Protein AF-A0A977KWU6-F1 (afdb_monomer_lite)

InterPro domains:
  IPR002035 von Willebrand factor, type A [PF00092] (4-70)
  IPR036465 von Willebrand factor A-like domain superfamily [G3DSA:3.40.50.410] (1-84)
  IPR036465 von Willebrand factor A-like domain superfamily [SSF53300] (3-72)

pLDDT: mean 80.46, std 16.26, range [37.72, 97.62]

Secondary structure (DSSP, 8-state):
--S----HHHHHHHHHHHHHHHHHH--S---EEEEEEE-S--SSS--HHHHHHHHHTTEEEEEEE--SS--S-TTEE-SS--TT--HHHHHHHHHSPBPPTTSHHHHHHHHTT-EE-TT-BSEEE--SHHHHHHHHHHHHHHHHTTTTT-S------

Foldseek 3Di:
DVDPFDQVQVVLVVVLVVLVVVVVVDVDDDAAEDEAEELQDHPNDQNLVSLVSCVVSNYFYAAEHEDQDDDPDQQEFDQDDDPPDDPSLVSSQSSGAFDDCPDLLNVLSVVVVHHYDDRGTNYTYPNDPVSVVSVVCSVCVVVCVVVVVPDPDDDDD

Organism: NCBI:txid2824559

Sequence (157 aa):
MIYGGTPMCQALKVVKERFRKELLGHKDKRDLVLFLLSDGEPTDGNPLLIAREIKAMGVSIICCLIDNKDIIDPQILFNQPNPSWNNNACLMFEMASEIEEKSHFSRFLLKKGWVINSQAKMFVQLNHSRVLEEFIQIILSPLNQDQEILEPTPRGQ

Structure (mmCIF, N/CA/C/O backbone):
data_AF-A0A977KWU6-F1
#
_entry.id   AF-A0A977KWU6-F1
#
loop_
_atom_site.group_PDB
_atom_site.id
_atom_site.type_symbol
_atom_site.label_atom_id
_atom_site.label_alt_id
_atom_site.label_comp_id
_atom_site.label_asym_id
_atom_site.label_entity_id
_atom_site.label_seq_id
_atom_site.pdbx_PDB_ins_code
_atom_site.Cartn_x
_atom_site.Cartn_y
_atom_site.Cartn_z
_atom_site.occupancy
_atom_site.B_iso_or_equiv
_atom_site.auth_seq_id
_atom_site.auth_comp_id
_atom_site.auth_asym_id
_atom_site.auth_atom_id
_atom_site.pdbx_PDB_model_num
ATOM 1 N N . MET A 1 1 ? 8.666 16.399 -17.099 1.00 39.56 1 MET A N 1
ATOM 2 C CA . MET A 1 1 ? 7.895 16.161 -15.859 1.00 39.56 1 MET A CA 1
ATOM 3 C C . MET A 1 1 ? 7.486 17.517 -15.306 1.00 39.56 1 MET A C 1
ATOM 5 O O . MET A 1 1 ? 8.363 18.354 -15.152 1.00 39.56 1 MET A O 1
ATOM 9 N N . ILE A 1 2 ? 6.187 17.776 -15.122 1.00 48.00 2 ILE A N 1
ATOM 10 C CA . ILE A 1 2 ? 5.663 19.104 -14.721 1.00 48.00 2 ILE A CA 1
ATOM 11 C C . ILE A 1 2 ? 5.675 19.297 -13.193 1.00 48.00 2 ILE A C 1
ATOM 13 O O . ILE A 1 2 ? 5.656 20.423 -12.711 1.00 48.00 2 ILE A O 1
ATOM 17 N N . TYR A 1 3 ? 5.835 18.219 -12.430 1.00 51.50 3 TYR A N 1
ATOM 18 C CA . TYR A 1 3 ? 6.106 18.265 -10.999 1.00 51.50 3 TYR A CA 1
ATOM 19 C C . TYR A 1 3 ? 7.344 17.405 -10.741 1.00 51.50 3 TYR A C 1
ATOM 21 O O . TYR A 1 3 ? 7.459 16.314 -11.300 1.00 51.50 3 TYR A O 1
ATOM 29 N N . GLY A 1 4 ? 8.315 17.941 -9.997 1.00 51.25 4 GLY A N 1
ATOM 30 C CA . GLY A 1 4 ? 9.491 17.191 -9.553 1.00 51.25 4 GLY A CA 1
ATOM 31 C C . GLY A 1 4 ? 9.091 15.936 -8.770 1.00 51.25 4 GLY A C 1
ATOM 32 O O . GLY A 1 4 ? 7.937 15.807 -8.371 1.00 51.25 4 GLY A O 1
ATOM 33 N N . GLY A 1 5 ? 10.043 15.015 -8.594 1.00 61.78 5 GLY A N 1
ATOM 34 C CA . GLY A 1 5 ? 9.826 13.692 -7.999 1.00 61.78 5 GLY A CA 1
ATOM 35 C C . GLY A 1 5 ? 8.921 13.686 -6.762 1.00 61.78 5 GLY A C 1
ATOM 36 O O . GLY A 1 5 ? 8.963 14.611 -5.953 1.00 61.78 5 GLY A O 1
ATOM 37 N N . THR A 1 6 ? 8.085 12.653 -6.646 1.00 69.19 6 THR A N 1
ATOM 38 C CA . THR A 1 6 ? 7.062 12.518 -5.602 1.00 69.19 6 THR A CA 1
ATOM 39 C C . THR A 1 6 ? 7.711 12.256 -4.234 1.00 69.19 6 THR A C 1
ATOM 41 O O . THR A 1 6 ? 8.223 11.154 -4.004 1.00 69.19 6 THR A O 1
ATOM 44 N N . PRO A 1 7 ? 7.656 13.203 -3.271 1.00 87.81 7 PRO A N 1
ATOM 45 C CA . PRO A 1 7 ? 8.180 12.983 -1.927 1.00 87.81 7 PRO A CA 1
ATOM 46 C C . PRO A 1 7 ? 7.187 12.129 -1.117 1.00 87.81 7 PRO A C 1
ATOM 48 O O . PRO A 1 7 ? 6.374 12.623 -0.327 1.00 87.81 7 PRO A O 1
ATOM 51 N N . MET A 1 8 ? 7.199 10.821 -1.376 1.00 92.50 8 MET A N 1
ATOM 52 C CA . MET A 1 8 ? 6.254 9.856 -0.814 1.00 92.50 8 MET A CA 1
ATOM 53 C C . MET A 1 8 ? 6.327 9.789 0.717 1.00 92.50 8 MET A C 1
ATOM 55 O O . MET A 1 8 ? 5.287 9.730 1.377 1.00 92.50 8 MET A O 1
ATOM 59 N N . CYS A 1 9 ? 7.521 9.836 1.312 1.00 94.75 9 CYS A N 1
ATOM 60 C CA . CYS A 1 9 ? 7.670 9.803 2.767 1.00 94.75 9 CYS A CA 1
ATOM 61 C C . CYS A 1 9 ? 7.062 11.052 3.410 1.00 94.75 9 CYS A C 1
ATOM 63 O O . CYS A 1 9 ? 6.412 10.954 4.454 1.00 94.75 9 CYS A O 1
ATOM 65 N N . GLN A 1 10 ? 7.242 12.225 2.806 1.00 94.12 10 GLN A N 1
ATOM 66 C CA . GLN A 1 10 ? 6.620 13.464 3.257 1.00 94.12 10 GLN A CA 1
ATOM 67 C C . GLN A 1 10 ? 5.093 13.373 3.176 1.00 94.12 10 GLN A C 1
ATOM 69 O O . GLN A 1 10 ? 4.419 13.695 4.158 1.00 94.12 10 GLN A O 1
ATOM 74 N N . ALA A 1 11 ? 4.548 12.877 2.061 1.00 93.94 11 ALA A N 1
ATOM 75 C CA . ALA A 1 11 ? 3.108 12.674 1.907 1.00 93.94 11 ALA A CA 1
ATOM 76 C C . ALA A 1 11 ? 2.553 11.723 2.984 1.00 93.94 11 ALA A C 1
ATOM 78 O O . ALA A 1 11 ? 1.592 12.061 3.680 1.00 93.94 11 ALA A O 1
ATOM 79 N N . LEU A 1 12 ? 3.208 10.580 3.206 1.00 96.25 12 LEU A N 1
ATOM 80 C CA . LEU A 1 12 ? 2.800 9.613 4.228 1.00 96.25 12 LEU A CA 1
ATOM 81 C C . LEU A 1 12 ? 2.912 10.173 5.652 1.00 96.25 12 LEU A C 1
ATOM 83 O O . LEU A 1 12 ? 2.051 9.886 6.480 1.00 96.25 12 LEU A O 1
ATOM 87 N N . LYS A 1 13 ? 3.914 11.011 5.955 1.00 96.38 13 LYS A N 1
ATOM 88 C CA . LYS A 1 13 ? 4.009 11.705 7.255 1.00 96.38 13 LYS A CA 1
ATOM 89 C C . LYS A 1 13 ? 2.815 12.632 7.489 1.00 96.38 13 LYS A C 1
ATOM 91 O O . LYS A 1 13 ? 2.256 12.631 8.584 1.00 96.38 13 LYS A O 1
ATOM 96 N N . VAL A 1 14 ? 2.403 13.390 6.470 1.00 95.88 14 VAL A N 1
ATOM 97 C CA . VAL A 1 14 ? 1.223 14.268 6.551 1.00 95.88 14 VAL A CA 1
ATOM 98 C C . VAL A 1 14 ? -0.051 13.447 6.764 1.00 95.88 14 VAL A C 1
ATOM 100 O O . VAL A 1 14 ? -0.843 13.764 7.653 1.00 95.88 14 VAL A O 1
ATOM 103 N N . VAL A 1 15 ? -0.221 12.361 6.006 1.00 95.38 15 VAL A N 1
ATOM 104 C CA . VAL A 1 15 ? -1.356 11.436 6.148 1.00 95.38 15 VAL A CA 1
ATOM 105 C C . VAL A 1 15 ? -1.396 10.809 7.544 1.00 95.38 15 VAL A C 1
ATOM 107 O O . VAL A 1 15 ? -2.453 10.786 8.176 1.00 95.38 15 VAL A O 1
ATOM 110 N N . LYS A 1 16 ? -0.248 10.362 8.066 1.00 96.19 16 LYS A N 1
ATOM 111 C CA . LYS A 1 16 ? -0.130 9.793 9.414 1.00 96.19 16 LYS A CA 1
ATOM 112 C C . LYS A 1 16 ? -0.638 10.766 10.478 1.00 96.19 16 LYS A C 1
ATOM 114 O O . LYS A 1 16 ? -1.476 10.402 11.301 1.00 96.19 16 LYS A O 1
ATOM 119 N N . GLU A 1 17 ? -0.177 12.016 10.436 1.00 95.69 17 GLU A N 1
ATOM 120 C CA . GLU A 1 17 ? -0.634 13.042 11.379 1.00 95.69 17 GLU A CA 1
ATOM 121 C C . GLU A 1 17 ? -2.119 13.374 11.214 1.00 95.69 17 GLU A C 1
ATOM 123 O O . GLU A 1 17 ? -2.784 13.683 12.208 1.00 95.69 17 GLU A O 1
ATOM 128 N N . ARG A 1 18 ? -2.668 13.287 9.994 1.00 94.12 18 ARG A N 1
ATOM 129 C CA . ARG A 1 18 ? -4.108 13.463 9.780 1.00 94.12 18 ARG A CA 1
ATOM 130 C C . ARG A 1 18 ? -4.905 12.365 10.479 1.00 94.12 18 ARG A C 1
ATOM 132 O O . ARG A 1 18 ? -5.773 12.703 11.278 1.00 94.12 18 ARG A O 1
ATOM 139 N N . PHE A 1 19 ? -4.578 11.092 10.256 1.00 93.44 19 PHE A N 1
ATOM 140 C CA . PHE A 1 19 ? -5.262 9.982 10.933 1.00 93.44 19 PHE A CA 1
ATOM 141 C C . PHE A 1 19 ? -5.147 10.072 12.453 1.00 93.44 19 PHE A C 1
ATOM 143 O O . PHE A 1 19 ? -6.146 9.905 13.149 1.00 93.44 19 PHE A O 1
ATOM 150 N N . ARG A 1 20 ? -3.965 10.421 12.976 1.00 91.75 20 ARG A N 1
ATOM 151 C CA . ARG A 1 20 ? -3.771 10.612 14.419 1.00 91.75 20 ARG A CA 1
ATOM 152 C C . ARG A 1 20 ? -4.721 11.667 14.994 1.00 91.75 20 ARG A C 1
ATOM 154 O O . ARG A 1 20 ? -5.256 11.474 16.081 1.00 91.75 20 ARG A O 1
ATOM 161 N N . LYS A 1 21 ? -4.933 12.781 14.287 1.00 90.62 21 LYS A N 1
ATOM 162 C CA . LYS A 1 21 ? -5.870 13.834 14.715 1.00 90.62 21 LYS A CA 1
ATOM 163 C C . LYS A 1 21 ? -7.327 13.373 14.648 1.00 90.62 21 LYS A C 1
ATOM 165 O O . LYS A 1 21 ? -8.062 13.622 15.598 1.00 90.62 21 LYS A O 1
ATOM 170 N N . GLU A 1 22 ? -7.722 12.687 13.578 1.00 87.94 22 GLU A N 1
ATOM 171 C CA . GLU A 1 22 ? -9.091 12.169 13.422 1.00 87.94 22 GLU A CA 1
ATOM 172 C C . GLU A 1 22 ? -9.443 11.146 14.512 1.00 87.94 22 GLU A C 1
ATOM 174 O O . GLU A 1 22 ? -10.503 11.239 15.129 1.00 87.94 22 GLU A O 1
ATOM 179 N N . LEU A 1 23 ? -8.516 10.236 14.829 1.00 86.69 23 LEU A N 1
ATOM 180 C CA . LEU A 1 23 ? -8.678 9.237 15.893 1.00 86.69 23 LEU A CA 1
ATOM 181 C C . LEU A 1 23 ? -8.818 9.854 17.294 1.00 86.69 23 LEU A C 1
ATOM 183 O O . LEU A 1 23 ? -9.467 9.276 18.161 1.00 86.69 23 LEU A O 1
ATOM 187 N N . LEU A 1 24 ? -8.218 11.024 17.536 1.00 84.25 24 LEU A N 1
ATOM 188 C CA . LEU A 1 24 ? -8.388 11.755 18.797 1.00 84.25 24 LEU A CA 1
ATOM 189 C C . LEU A 1 24 ? -9.739 12.485 18.870 1.00 84.25 24 LEU A C 1
ATOM 191 O O . LEU A 1 24 ? -10.278 12.653 19.964 1.00 84.25 24 LEU A O 1
ATOM 195 N N . GLY A 1 25 ? -10.263 12.939 17.728 1.00 77.12 25 GLY A N 1
ATOM 196 C CA . GLY A 1 25 ? -11.494 13.732 17.636 1.00 77.12 25 GLY A CA 1
ATOM 197 C C . GLY A 1 25 ? -12.782 12.911 17.546 1.00 77.12 25 GLY A C 1
ATOM 198 O O . GLY A 1 25 ? -13.843 13.402 17.930 1.00 77.12 25 GLY A O 1
ATOM 199 N N . HIS A 1 26 ? -12.706 11.661 17.085 1.00 70.75 26 HIS A N 1
ATOM 200 C CA . HIS A 1 26 ? -13.867 10.805 16.854 1.00 70.75 26 HIS A CA 1
ATOM 201 C C . HIS A 1 26 ? -13.683 9.442 17.534 1.00 70.75 26 HIS A C 1
ATOM 203 O O . HIS A 1 26 ? -12.796 8.673 17.183 1.00 70.75 26 HIS A O 1
ATOM 209 N N . LYS A 1 27 ? -14.538 9.142 18.524 1.00 61.94 27 LYS A N 1
ATOM 210 C CA . LYS A 1 27 ? -14.524 7.866 19.271 1.00 61.94 27 LYS A CA 1
ATOM 211 C C . LYS A 1 27 ? -15.243 6.719 18.555 1.00 61.94 27 LYS A C 1
ATOM 213 O O . LYS A 1 27 ? -15.157 5.580 19.012 1.00 61.94 27 LYS A O 1
ATOM 218 N N . ASP A 1 28 ? -15.961 7.009 17.474 1.00 64.88 28 ASP A N 1
ATOM 219 C CA . ASP A 1 28 ? -16.679 5.985 16.725 1.00 64.88 28 ASP A CA 1
ATOM 220 C C . ASP A 1 28 ? -15.703 5.140 15.908 1.00 64.88 28 ASP A C 1
ATOM 222 O O . ASP A 1 28 ? -14.824 5.660 15.218 1.00 64.88 28 ASP A O 1
ATOM 226 N N . LYS A 1 29 ? -15.878 3.818 15.978 1.00 60.72 29 LYS A N 1
ATOM 227 C CA . LYS A 1 29 ? -15.126 2.848 15.179 1.00 60.72 29 LYS A CA 1
ATOM 228 C C . LYS A 1 29 ? -15.516 3.005 13.709 1.00 60.72 29 LYS A C 1
ATOM 230 O O . LYS A 1 29 ? -16.526 2.455 13.284 1.00 60.72 29 LYS A O 1
ATOM 235 N N . ARG A 1 30 ? -14.735 3.773 12.953 1.00 71.44 30 ARG A N 1
ATOM 236 C CA . ARG A 1 30 ? -14.838 3.859 11.492 1.00 71.44 30 ARG A CA 1
ATOM 237 C C . ARG A 1 30 ? -13.701 3.071 10.862 1.00 71.44 30 ARG A C 1
ATOM 239 O O . ARG A 1 30 ? -12.580 3.107 11.368 1.00 71.44 30 ARG A O 1
ATOM 246 N N . ASP A 1 31 ? -13.985 2.413 9.746 1.00 78.12 31 ASP A N 1
ATOM 247 C CA . ASP A 1 31 ? -12.950 1.789 8.929 1.00 78.12 31 ASP A CA 1
ATOM 248 C C . ASP A 1 31 ? -12.090 2.892 8.301 1.00 78.12 31 ASP A C 1
ATOM 250 O O . ASP A 1 31 ? -12.545 3.666 7.457 1.00 78.12 31 ASP A O 1
ATOM 254 N N . LEU A 1 32 ? -10.839 3.005 8.749 1.00 87.69 32 LEU A N 1
ATOM 255 C CA . LEU A 1 32 ? -9.893 3.975 8.214 1.00 87.69 32 LEU A CA 1
ATOM 256 C C . LEU A 1 32 ? -9.163 3.364 7.026 1.00 87.69 32 LEU A C 1
ATOM 258 O O . LEU A 1 32 ? -8.484 2.346 7.161 1.00 87.69 32 LEU A O 1
ATOM 262 N N . VAL A 1 33 ? -9.268 4.012 5.871 1.00 88.81 33 VAL A N 1
ATOM 263 C CA . VAL A 1 33 ? -8.652 3.546 4.630 1.00 88.81 33 VAL A CA 1
ATOM 264 C C . VAL A 1 33 ? -7.719 4.617 4.087 1.00 88.81 33 VAL A C 1
ATOM 266 O O . VAL A 1 33 ? -8.112 5.769 3.908 1.00 88.81 33 VAL A O 1
ATOM 269 N N . LEU A 1 34 ? -6.482 4.226 3.795 1.00 92.56 34 LEU A N 1
ATOM 270 C CA . LEU A 1 34 ? -5.555 4.990 2.974 1.00 92.56 34 LEU A CA 1
ATOM 271 C C . LEU A 1 34 ? -5.506 4.366 1.584 1.00 92.56 34 LEU A C 1
ATOM 273 O O . LEU A 1 34 ? -4.983 3.267 1.414 1.00 92.56 34 LEU A O 1
ATOM 277 N N . PHE A 1 35 ? -6.004 5.095 0.593 1.00 90.81 35 PHE A N 1
ATOM 278 C CA . PHE A 1 35 ? -5.813 4.752 -0.808 1.00 90.81 35 PHE A CA 1
ATOM 279 C C . PHE A 1 35 ? -4.559 5.435 -1.360 1.00 90.81 35 PHE A C 1
ATOM 281 O O . PHE A 1 35 ? -4.482 6.664 -1.379 1.00 90.81 35 PHE A O 1
ATOM 288 N N . LEU A 1 36 ? -3.577 4.644 -1.795 1.00 91.56 36 LEU A N 1
ATOM 289 C CA . LEU A 1 36 ? -2.315 5.121 -2.355 1.00 91.56 36 LEU A CA 1
ATOM 290 C C . LEU A 1 36 ? -2.221 4.757 -3.838 1.00 91.56 36 LEU A C 1
ATOM 292 O O . LEU A 1 36 ? -2.040 3.591 -4.177 1.00 91.56 36 LEU A O 1
ATOM 296 N N . LEU A 1 37 ? -2.280 5.770 -4.699 1.00 88.88 37 LEU A N 1
ATOM 297 C CA . LEU A 1 37 ? 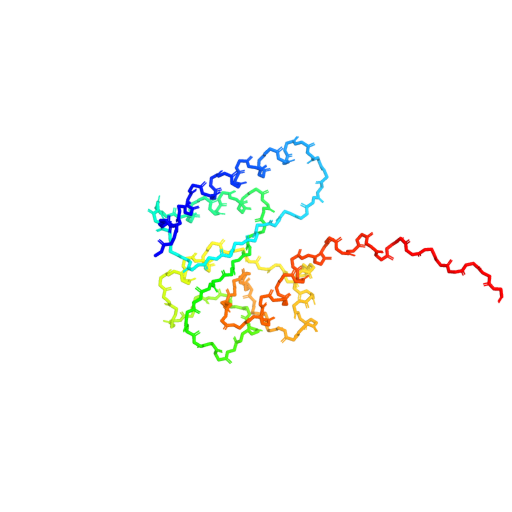-2.098 5.660 -6.145 1.00 88.88 37 LEU A CA 1
ATOM 298 C C . LEU A 1 37 ? -0.757 6.299 -6.539 1.00 88.88 37 LEU A C 1
ATOM 300 O O . LEU A 1 37 ? -0.566 7.490 -6.298 1.00 88.88 37 LEU A O 1
ATOM 304 N N . SER A 1 38 ? 0.181 5.524 -7.087 1.00 89.56 38 SER A N 1
ATOM 305 C CA . SER A 1 38 ? 1.542 5.994 -7.411 1.00 89.56 38 SER A CA 1
ATOM 306 C C . SER A 1 38 ? 2.237 5.048 -8.397 1.00 89.56 38 SER A C 1
ATOM 308 O O . SER A 1 38 ? 1.857 3.895 -8.521 1.00 89.56 38 SER A O 1
ATOM 310 N N . ASP A 1 39 ? 3.277 5.525 -9.071 1.00 88.06 39 ASP A N 1
ATOM 311 C CA . ASP A 1 39 ? 4.290 4.738 -9.799 1.00 88.06 39 ASP A CA 1
ATOM 312 C C . ASP A 1 39 ? 5.273 3.971 -8.884 1.00 88.06 39 ASP A C 1
ATOM 314 O O . ASP A 1 39 ? 6.140 3.227 -9.349 1.00 88.06 39 ASP A O 1
ATOM 318 N N . GLY A 1 40 ? 5.134 4.131 -7.566 1.00 87.12 40 GLY A N 1
ATOM 319 C CA . GLY A 1 40 ? 5.872 3.388 -6.553 1.00 87.12 40 GLY A CA 1
ATOM 320 C C . GLY A 1 40 ? 7.312 3.846 -6.343 1.00 87.12 40 GLY A C 1
ATOM 321 O O . GLY A 1 40 ? 8.041 3.158 -5.631 1.00 87.12 40 GLY A O 1
ATOM 322 N N . GLU A 1 41 ? 7.725 4.979 -6.919 1.00 91.19 41 GLU A N 1
ATOM 323 C CA . GLU A 1 41 ? 9.083 5.514 -6.783 1.00 91.19 41 GLU A CA 1
ATOM 324 C C . GLU A 1 41 ? 9.144 6.636 -5.726 1.00 91.19 41 GLU A C 1
ATOM 326 O O . GLU A 1 41 ? 8.765 7.778 -5.999 1.00 91.19 41 GLU A O 1
ATOM 331 N N . PRO A 1 42 ? 9.609 6.361 -4.491 1.00 90.56 42 PRO A N 1
ATOM 332 C CA . PRO A 1 42 ? 9.825 7.411 -3.504 1.00 90.56 42 PRO A CA 1
ATOM 333 C C . PRO A 1 42 ? 11.118 8.182 -3.805 1.00 90.56 42 PRO A C 1
ATOM 335 O O . PRO A 1 42 ? 12.180 7.587 -3.978 1.00 90.56 42 PRO A O 1
ATOM 338 N N . THR A 1 43 ? 11.070 9.515 -3.771 1.00 91.94 43 THR A N 1
ATOM 339 C CA . THR A 1 43 ? 12.265 10.354 -4.005 1.00 91.94 43 THR A CA 1
ATOM 340 C C . THR A 1 43 ? 12.867 10.958 -2.735 1.00 91.94 43 THR A C 1
ATOM 342 O O . THR A 1 43 ? 13.789 11.768 -2.807 1.00 91.94 43 THR A O 1
ATOM 345 N N . ASP A 1 44 ? 12.346 10.594 -1.562 1.00 93.44 44 ASP A N 1
ATOM 346 C CA . ASP A 1 44 ? 12.687 11.198 -0.267 1.00 93.44 44 ASP A CA 1
ATOM 347 C C . ASP A 1 44 ? 12.956 10.171 0.852 1.00 93.44 44 ASP A C 1
ATOM 349 O O . ASP A 1 44 ? 12.954 10.513 2.038 1.00 93.44 44 ASP A O 1
ATOM 353 N N . GLY A 1 45 ? 13.217 8.912 0.483 1.00 92.12 45 GLY A N 1
ATOM 354 C CA . GLY A 1 45 ? 13.643 7.851 1.398 1.00 92.12 45 GLY A CA 1
ATOM 355 C C . GLY A 1 45 ? 12.784 6.590 1.334 1.00 92.12 45 GLY A C 1
ATOM 356 O O . GLY A 1 45 ? 12.068 6.349 0.369 1.00 92.12 45 GLY A O 1
ATOM 357 N N . ASN A 1 46 ? 12.880 5.756 2.375 1.00 94.25 46 ASN A N 1
ATOM 358 C CA . ASN A 1 46 ? 12.126 4.507 2.474 1.00 94.25 46 ASN A CA 1
ATOM 359 C C . ASN A 1 46 ? 10.794 4.718 3.237 1.00 94.25 46 ASN A C 1
ATOM 361 O O . ASN A 1 46 ? 10.828 4.984 4.445 1.00 94.25 46 ASN A O 1
ATOM 365 N N . PRO A 1 47 ? 9.627 4.542 2.589 1.00 96.12 47 PRO A N 1
ATOM 366 C CA . PRO A 1 47 ? 8.318 4.773 3.203 1.00 96.12 47 PRO A CA 1
ATOM 367 C C . PRO A 1 47 ? 7.832 3.639 4.122 1.00 96.12 47 PRO A C 1
ATOM 369 O O . PRO A 1 47 ? 6.857 3.829 4.855 1.00 96.12 47 PRO A O 1
ATOM 372 N N . LEU A 1 48 ? 8.482 2.468 4.123 1.00 96.81 48 LEU A N 1
ATOM 373 C CA . LEU A 1 48 ? 7.975 1.257 4.785 1.00 96.81 48 LEU A CA 1
ATOM 374 C C . LEU A 1 48 ? 7.747 1.431 6.287 1.00 96.81 48 LEU A C 1
ATOM 376 O O . LEU A 1 48 ? 6.760 0.922 6.819 1.00 96.81 48 LEU A O 1
ATOM 380 N N . LEU A 1 49 ? 8.635 2.152 6.979 1.00 97.00 49 LEU A N 1
ATOM 381 C CA . LEU A 1 49 ? 8.475 2.400 8.413 1.00 97.00 49 LEU A CA 1
ATOM 382 C C . LEU A 1 49 ? 7.208 3.222 8.691 1.00 97.00 49 LEU A C 1
ATOM 384 O O . LEU A 1 49 ? 6.418 2.859 9.557 1.00 97.00 49 LEU A O 1
ATOM 388 N N . ILE A 1 50 ? 6.970 4.272 7.902 1.00 97.62 50 ILE A N 1
ATOM 389 C CA . ILE A 1 50 ? 5.801 5.148 8.052 1.00 97.62 50 ILE A CA 1
ATOM 390 C C . ILE A 1 50 ? 4.519 4.375 7.714 1.00 97.62 50 ILE A C 1
ATOM 392 O O . ILE A 1 50 ? 3.526 4.485 8.427 1.00 97.62 50 ILE A O 1
ATOM 396 N N . ALA A 1 51 ? 4.545 3.539 6.671 1.00 97.56 51 ALA A N 1
ATOM 397 C CA . ALA A 1 51 ? 3.417 2.677 6.323 1.00 97.56 51 ALA A CA 1
ATOM 398 C C . ALA A 1 51 ? 3.083 1.681 7.450 1.00 97.56 51 ALA A C 1
ATOM 400 O O . ALA A 1 51 ? 1.911 1.466 7.757 1.00 97.56 51 ALA A O 1
ATOM 401 N N . ARG A 1 52 ? 4.091 1.099 8.116 1.00 97.44 52 ARG A N 1
ATOM 402 C CA . ARG A 1 52 ? 3.878 0.230 9.289 1.00 97.44 52 ARG A CA 1
ATOM 403 C C . ARG A 1 52 ? 3.239 0.986 10.451 1.00 97.44 52 ARG A C 1
ATOM 405 O O . ARG A 1 52 ? 2.310 0.464 11.056 1.00 97.44 52 ARG A O 1
ATOM 412 N N . GLU A 1 53 ? 3.690 2.207 10.731 1.00 97.38 53 GLU A N 1
ATOM 413 C CA . GLU A 1 53 ? 3.082 3.064 11.757 1.00 97.38 53 GLU A CA 1
ATOM 414 C C . GLU A 1 53 ? 1.620 3.396 11.430 1.00 97.38 53 GLU A C 1
ATOM 416 O O . GLU A 1 53 ? 0.768 3.337 12.312 1.00 97.38 53 GLU A O 1
ATOM 421 N N . ILE A 1 54 ? 1.309 3.686 10.161 1.00 96.88 54 ILE A N 1
ATOM 422 C CA . ILE A 1 54 ? -0.067 3.916 9.697 1.00 96.88 54 ILE A CA 1
ATOM 423 C C . ILE A 1 54 ? -0.937 2.675 9.925 1.00 96.88 54 ILE A C 1
ATOM 425 O O . ILE A 1 54 ? -2.009 2.786 10.521 1.00 96.88 54 ILE A O 1
ATOM 429 N N . LYS A 1 55 ? -0.451 1.485 9.555 1.00 95.06 55 LYS A N 1
ATOM 430 C CA . LYS A 1 55 ? -1.162 0.220 9.806 1.00 95.06 55 LYS A CA 1
ATOM 431 C C . LYS A 1 55 ? -1.373 -0.054 11.295 1.00 95.06 55 LYS A C 1
ATOM 433 O O . LYS A 1 55 ? -2.449 -0.495 11.685 1.00 95.06 55 LYS A O 1
ATOM 438 N N . ALA A 1 56 ? -0.388 0.258 12.137 1.00 94.50 56 ALA A N 1
ATOM 439 C CA . ALA A 1 56 ? -0.485 0.083 13.588 1.00 94.50 56 ALA A CA 1
ATOM 440 C C . ALA A 1 56 ? -1.562 0.972 14.242 1.00 94.50 56 ALA A C 1
ATOM 442 O O . ALA A 1 56 ? -2.037 0.650 15.327 1.00 94.50 56 ALA A O 1
ATOM 443 N N . MET A 1 57 ? -1.989 2.053 13.579 1.00 92.62 57 MET A N 1
ATOM 444 C CA . MET A 1 57 ? -3.136 2.865 14.006 1.00 92.62 57 MET A CA 1
ATOM 445 C C . MET A 1 57 ? -4.497 2.254 13.622 1.00 92.62 57 MET A C 1
ATOM 447 O O . MET A 1 57 ? -5.527 2.875 13.871 1.00 92.62 57 MET A O 1
ATOM 451 N N . GLY A 1 58 ? -4.523 1.069 13.002 1.00 90.81 58 GLY A N 1
ATOM 452 C CA . GLY A 1 58 ? -5.744 0.432 12.501 1.00 90.81 58 GLY A CA 1
ATOM 453 C C . GLY A 1 58 ? -6.175 0.914 11.112 1.00 90.81 58 GLY A C 1
ATOM 454 O O . GLY A 1 58 ? -7.298 0.647 10.699 1.00 90.81 58 GLY A O 1
ATOM 455 N N . VAL A 1 59 ? -5.304 1.625 10.386 1.00 92.06 59 VAL A N 1
ATOM 456 C CA . VAL A 1 59 ? -5.591 2.090 9.023 1.00 92.06 59 VAL A CA 1
ATOM 457 C C . VAL A 1 59 ? -5.268 0.990 8.011 1.00 92.06 59 VAL A C 1
ATOM 459 O O . VAL A 1 59 ? -4.145 0.485 7.946 1.00 92.06 59 VAL A O 1
ATOM 462 N N . SER A 1 60 ? -6.239 0.660 7.169 1.00 92.31 60 SER A N 1
ATOM 463 C CA . SER A 1 60 ? -6.066 -0.212 6.009 1.00 92.31 60 SER A CA 1
ATOM 464 C C . SER A 1 60 ? -5.392 0.543 4.867 1.00 92.31 60 SER A C 1
ATOM 466 O O . SER A 1 60 ? -5.943 1.519 4.363 1.00 92.31 60 SER A O 1
ATOM 468 N N . ILE A 1 61 ? -4.207 0.103 4.439 1.00 94.88 61 ILE A N 1
ATOM 469 C CA . ILE A 1 61 ? -3.505 0.688 3.291 1.00 94.88 61 ILE A CA 1
ATOM 470 C C . ILE A 1 61 ? -3.805 -0.141 2.047 1.00 94.88 61 ILE A C 1
ATOM 472 O O . ILE A 1 61 ? -3.473 -1.326 1.985 1.00 94.88 61 ILE A O 1
ATOM 476 N N . ILE A 1 62 ? -4.388 0.511 1.050 1.00 91.94 62 ILE A N 1
ATOM 477 C CA . ILE A 1 62 ? -4.621 -0.021 -0.286 1.00 91.94 62 ILE A CA 1
ATOM 478 C C . ILE A 1 62 ? -3.612 0.630 -1.228 1.00 91.94 62 ILE A C 1
ATOM 480 O O . ILE A 1 62 ? -3.564 1.857 -1.324 1.00 91.94 62 ILE A O 1
ATOM 484 N N . CYS A 1 63 ? -2.829 -0.175 -1.939 1.00 92.50 63 CYS A N 1
ATOM 485 C CA . CYS A 1 63 ? -1.831 0.309 -2.884 1.00 92.50 63 CYS A CA 1
ATOM 486 C C . CYS A 1 63 ? -2.223 -0.014 -4.327 1.00 92.50 63 CYS A C 1
ATOM 488 O O . CYS A 1 63 ? -2.565 -1.143 -4.666 1.00 92.50 63 CYS A O 1
ATOM 490 N N . CYS A 1 64 ? -2.128 0.996 -5.177 1.00 88.88 64 CYS A N 1
ATOM 491 C CA . CYS A 1 64 ? -2.414 0.950 -6.596 1.00 88.88 64 CYS A CA 1
ATOM 492 C C . CYS A 1 64 ? -1.194 1.468 -7.353 1.00 88.88 64 CYS A C 1
ATOM 494 O O . CYS A 1 64 ? -0.924 2.670 -7.346 1.00 88.88 64 CYS A O 1
ATOM 496 N N . LEU A 1 65 ? -0.447 0.553 -7.964 1.00 88.25 65 LEU A N 1
ATOM 497 C CA . LEU A 1 65 ? 0.711 0.893 -8.781 1.00 88.25 65 LEU A CA 1
ATOM 498 C C . LEU A 1 65 ? 0.258 1.302 -10.181 1.00 88.25 65 LEU A C 1
ATOM 500 O O . LEU A 1 65 ? -0.486 0.555 -10.805 1.00 88.25 65 LEU A O 1
ATOM 504 N N . ILE A 1 66 ? 0.742 2.425 -10.696 1.00 84.19 66 ILE A N 1
ATOM 505 C CA . ILE A 1 66 ? 0.639 2.768 -12.117 1.00 84.19 66 ILE A CA 1
ATOM 506 C C . ILE A 1 66 ? 1.966 2.377 -12.773 1.00 84.19 66 ILE A C 1
ATOM 508 O O . ILE A 1 66 ? 2.990 2.983 -12.468 1.00 84.19 66 ILE A O 1
ATOM 512 N N . ASP A 1 67 ? 1.968 1.370 -13.648 1.00 75.75 67 ASP A N 1
ATOM 513 C CA . ASP A 1 67 ? 3.161 0.957 -14.401 1.00 75.75 67 ASP A CA 1
ATOM 514 C C . ASP A 1 67 ? 2.821 0.820 -15.896 1.00 75.75 67 ASP A C 1
ATOM 516 O O . ASP A 1 67 ? 1.671 0.637 -16.289 1.00 75.75 67 ASP A O 1
ATOM 520 N N . ASN A 1 68 ? 3.832 0.901 -16.755 1.00 69.38 68 ASN A N 1
ATOM 521 C CA . ASN A 1 68 ? 3.685 0.826 -18.212 1.00 69.38 68 ASN A CA 1
ATOM 522 C C . ASN A 1 68 ? 3.753 -0.617 -18.747 1.00 69.38 68 ASN A C 1
ATOM 524 O O . ASN A 1 68 ? 3.896 -0.823 -19.951 1.00 69.38 68 ASN A O 1
ATOM 528 N N . LYS A 1 69 ? 3.733 -1.626 -17.870 1.00 67.75 69 LYS A N 1
ATOM 529 C CA . LYS A 1 69 ? 3.833 -3.044 -18.249 1.00 67.75 69 LYS A CA 1
ATOM 530 C C . LYS A 1 69 ? 2.447 -3.640 -1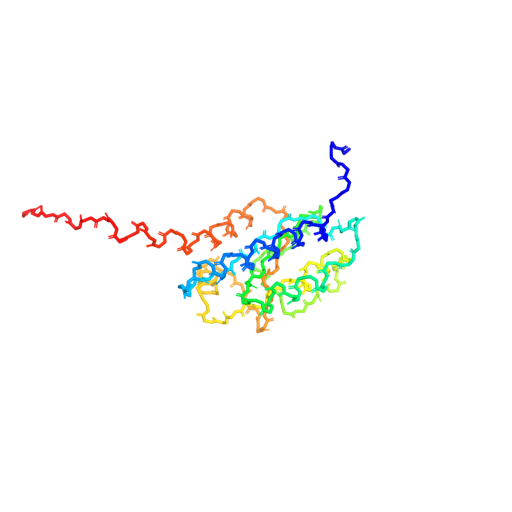8.463 1.00 67.75 69 LYS A C 1
ATOM 532 O O . LYS A 1 69 ? 1.616 -3.541 -17.580 1.00 67.75 69 LYS A O 1
ATOM 537 N N . ASP A 1 70 ? 2.190 -4.339 -19.559 1.00 60.81 70 ASP A N 1
ATOM 538 C CA . ASP A 1 70 ? 0.921 -5.068 -19.693 1.00 60.81 70 ASP A CA 1
ATOM 539 C C . ASP A 1 70 ? 0.841 -6.219 -18.677 1.00 60.81 70 ASP A C 1
ATOM 541 O O . ASP A 1 70 ? 1.776 -7.011 -18.535 1.00 60.81 70 ASP A O 1
ATOM 545 N N . ILE A 1 71 ? -0.276 -6.310 -17.950 1.00 63.16 71 ILE A N 1
ATOM 546 C CA . ILE A 1 71 ? -0.535 -7.395 -16.997 1.00 63.16 71 ILE A CA 1
ATOM 547 C C . ILE A 1 71 ? -1.527 -8.361 -17.602 1.00 63.16 71 ILE A C 1
ATOM 549 O O . ILE A 1 71 ? -2.592 -7.972 -18.067 1.00 63.16 71 ILE A O 1
ATOM 553 N N . ILE A 1 72 ? -1.165 -9.636 -17.533 1.00 56.19 72 ILE A N 1
ATOM 554 C CA . ILE A 1 72 ? -1.919 -10.735 -18.125 1.00 56.19 72 ILE A CA 1
ATOM 555 C C . ILE A 1 72 ? -3.185 -11.051 -17.299 1.00 56.19 72 ILE A C 1
ATOM 557 O O . ILE A 1 72 ? -4.192 -11.419 -17.888 1.00 56.19 72 ILE A O 1
ATOM 561 N N . ASP A 1 73 ? -3.177 -10.814 -15.976 1.00 61.78 73 ASP A N 1
ATOM 562 C CA . ASP A 1 73 ? -4.308 -11.092 -15.072 1.00 61.78 73 ASP A CA 1
ATOM 563 C C . ASP A 1 73 ? -4.526 -9.987 -14.015 1.00 61.78 73 ASP A C 1
ATOM 565 O O . ASP A 1 73 ? -3.882 -9.988 -12.962 1.00 61.78 73 ASP A O 1
ATOM 569 N N . PRO A 1 74 ? -5.442 -9.030 -14.246 1.00 68.12 74 PRO A N 1
ATOM 570 C CA . PRO A 1 74 ? -5.644 -7.906 -13.334 1.00 68.12 74 PRO A CA 1
ATOM 571 C C . PRO A 1 74 ? -6.465 -8.226 -12.072 1.00 68.12 74 PRO A C 1
ATOM 573 O O . PRO A 1 74 ? -6.514 -7.386 -11.182 1.00 68.12 74 PRO A O 1
ATOM 576 N N . GLN A 1 75 ? -7.123 -9.391 -11.983 1.00 79.69 75 GLN A N 1
ATOM 577 C CA . GLN A 1 75 ? -8.136 -9.698 -10.954 1.00 79.69 75 GLN A CA 1
ATOM 578 C C . GLN A 1 75 ? -7.665 -10.688 -9.872 1.00 79.69 75 GLN A C 1
ATOM 580 O O . GLN A 1 75 ? -8.471 -11.414 -9.290 1.00 79.69 75 GLN A O 1
ATOM 585 N N . ILE A 1 76 ? -6.362 -10.737 -9.586 1.00 86.31 76 ILE A N 1
ATOM 586 C CA . ILE A 1 76 ? -5.797 -11.608 -8.545 1.00 86.31 76 ILE A CA 1
ATOM 587 C C . ILE A 1 76 ? -5.133 -10.756 -7.465 1.00 86.31 76 ILE A C 1
ATOM 589 O O . ILE A 1 76 ? -4.244 -9.955 -7.758 1.00 86.31 76 ILE A O 1
ATOM 593 N N . LEU A 1 77 ? -5.524 -10.958 -6.204 1.00 89.31 77 LEU A N 1
ATOM 594 C CA . LEU A 1 77 ? -4.780 -10.432 -5.061 1.00 89.31 77 LEU A CA 1
ATOM 595 C C . LEU A 1 77 ? -3.761 -11.465 -4.579 1.00 89.31 77 LEU A C 1
ATOM 597 O O . LEU A 1 77 ? -4.110 -12.544 -4.092 1.00 89.31 77 LEU A O 1
ATOM 601 N N . PHE A 1 78 ? -2.485 -11.106 -4.704 1.00 90.06 78 PHE A N 1
ATOM 602 C CA . PHE A 1 78 ? -1.361 -11.950 -4.318 1.00 90.06 78 PHE A CA 1
ATOM 603 C C . PHE A 1 78 ? -1.055 -11.838 -2.822 1.00 90.06 78 PHE A C 1
ATOM 605 O O . PHE A 1 78 ? -1.211 -10.786 -2.203 1.00 90.06 78 PHE A O 1
ATOM 612 N N . ASN A 1 79 ? -0.563 -12.930 -2.244 1.00 92.25 79 ASN A N 1
ATOM 613 C CA . ASN A 1 79 ? -0.047 -12.999 -0.874 1.00 92.25 79 ASN A CA 1
ATOM 614 C C . ASN A 1 79 ? 1.486 -12.940 -0.804 1.00 92.25 79 ASN A C 1
ATOM 616 O O . ASN A 1 79 ? 2.055 -12.768 0.270 1.00 92.25 79 ASN A O 1
ATOM 620 N N . GLN A 1 80 ? 2.160 -13.040 -1.949 1.00 92.81 80 GLN A N 1
ATOM 621 C CA . GLN A 1 80 ? 3.609 -12.931 -2.075 1.00 92.81 80 GLN A CA 1
ATOM 622 C C . GLN A 1 80 ? 3.974 -12.032 -3.261 1.00 92.81 80 GLN A C 1
ATOM 624 O O . GLN A 1 80 ? 3.200 -11.960 -4.221 1.00 92.81 80 GLN A O 1
ATOM 629 N N . PRO A 1 81 ? 5.140 -11.360 -3.226 1.00 90.12 81 PRO A N 1
ATOM 630 C CA . PRO A 1 81 ? 5.628 -10.610 -4.373 1.00 90.12 81 PRO A CA 1
ATOM 631 C C . PRO A 1 81 ? 5.786 -11.515 -5.598 1.00 90.12 81 PRO A C 1
ATOM 633 O O . PRO A 1 81 ? 6.353 -12.605 -5.500 1.00 90.12 81 PRO A O 1
ATOM 636 N N . ASN A 1 82 ? 5.317 -11.065 -6.762 1.00 86.19 82 ASN A N 1
ATOM 637 C CA . ASN A 1 82 ? 5.571 -11.788 -8.003 1.00 86.19 82 ASN A CA 1
ATOM 638 C C . ASN A 1 82 ? 7.058 -11.629 -8.387 1.00 86.19 82 ASN A C 1
ATOM 640 O O . ASN A 1 82 ? 7.544 -10.498 -8.419 1.00 86.19 82 ASN A O 1
ATOM 644 N N . PRO A 1 83 ? 7.778 -12.706 -8.749 1.00 87.06 83 PRO A N 1
ATOM 645 C CA . PRO A 1 83 ? 9.184 -12.622 -9.158 1.00 87.06 83 PRO A CA 1
ATOM 646 C C . PRO A 1 83 ? 9.467 -11.678 -10.339 1.00 87.06 83 PRO A C 1
ATOM 648 O O . PRO A 1 83 ? 10.604 -11.256 -10.525 1.00 87.06 83 PRO A O 1
ATOM 651 N N . SER A 1 84 ? 8.456 -11.353 -11.150 1.00 85.50 84 SER A N 1
ATOM 652 C CA . SER A 1 84 ? 8.579 -10.427 -12.287 1.00 85.50 84 SER A CA 1
ATOM 653 C C . SER A 1 84 ? 8.452 -8.941 -11.911 1.00 85.50 84 SER A C 1
ATOM 655 O O . SER A 1 84 ? 8.655 -8.063 -12.760 1.00 85.50 84 SER A O 1
ATOM 657 N N . TRP A 1 85 ? 8.099 -8.635 -10.660 1.00 88.31 85 TRP A N 1
ATOM 658 C CA . TRP A 1 85 ? 7.896 -7.269 -10.189 1.00 88.31 85 TRP A CA 1
ATOM 659 C C . TRP A 1 85 ? 9.212 -6.510 -10.019 1.00 88.31 85 TRP A C 1
ATOM 661 O O . TRP A 1 85 ? 10.232 -7.053 -9.600 1.00 88.31 85 TRP A O 1
ATOM 671 N N . ASN A 1 86 ? 9.177 -5.219 -10.355 1.00 89.75 86 ASN A N 1
ATOM 672 C CA . ASN A 1 86 ? 10.284 -4.309 -10.077 1.00 89.75 86 ASN A CA 1
ATOM 673 C C . ASN A 1 86 ? 10.294 -3.910 -8.588 1.00 89.75 86 ASN A C 1
ATOM 675 O O . ASN A 1 86 ? 9.359 -4.188 -7.833 1.00 89.75 86 ASN A O 1
ATOM 679 N N . ASN A 1 87 ? 11.353 -3.214 -8.173 1.00 91.75 87 ASN A N 1
ATOM 680 C CA . ASN A 1 87 ? 11.512 -2.773 -6.786 1.00 91.75 87 ASN A CA 1
ATOM 681 C C . ASN A 1 87 ? 10.352 -1.880 -6.312 1.00 91.75 87 ASN A C 1
ATOM 683 O O . ASN A 1 87 ? 9.927 -2.007 -5.168 1.00 91.75 87 ASN A O 1
ATOM 687 N N . ASN A 1 88 ? 9.807 -1.032 -7.188 1.00 90.94 88 ASN A N 1
ATOM 688 C CA . ASN A 1 88 ? 8.709 -0.113 -6.874 1.00 90.94 88 ASN A CA 1
ATOM 689 C C . ASN A 1 88 ? 7.401 -0.868 -6.583 1.00 90.94 88 ASN A C 1
ATOM 691 O O . ASN A 1 88 ? 6.720 -0.600 -5.592 1.00 90.94 88 ASN A O 1
ATOM 695 N N . ALA A 1 89 ? 7.085 -1.875 -7.398 1.00 91.44 89 ALA A N 1
ATOM 696 C CA . ALA A 1 89 ? 5.955 -2.770 -7.188 1.00 91.44 89 ALA A CA 1
ATOM 697 C C . ALA A 1 89 ? 6.101 -3.565 -5.885 1.00 91.44 89 ALA A C 1
ATOM 699 O O . ALA A 1 89 ? 5.163 -3.612 -5.091 1.00 91.44 89 ALA A O 1
ATOM 700 N N . CYS A 1 90 ? 7.281 -4.139 -5.627 1.00 94.25 90 CYS A N 1
ATOM 701 C CA . CYS A 1 90 ? 7.562 -4.841 -4.373 1.00 94.25 90 CYS A CA 1
ATOM 702 C C . CYS A 1 90 ? 7.422 -3.913 -3.157 1.00 94.25 90 CYS A C 1
ATOM 704 O O . CYS A 1 90 ? 6.812 -4.296 -2.161 1.00 94.25 90 CYS A O 1
ATOM 706 N N . LEU A 1 91 ? 7.911 -2.675 -3.252 1.00 95.12 91 LEU A N 1
ATOM 707 C CA . LEU A 1 91 ? 7.789 -1.670 -2.199 1.00 95.12 91 LEU A CA 1
ATOM 708 C C . LEU A 1 91 ? 6.319 -1.344 -1.894 1.00 95.12 91 LEU A C 1
ATOM 710 O O . LEU A 1 91 ? 5.903 -1.383 -0.734 1.00 95.12 91 LEU A O 1
ATOM 714 N N . MET A 1 92 ? 5.517 -1.050 -2.921 1.00 94.62 92 MET A N 1
ATOM 715 C CA . MET A 1 92 ? 4.086 -0.777 -2.753 1.00 94.62 92 MET A CA 1
ATOM 716 C C . MET A 1 92 ? 3.320 -1.998 -2.232 1.00 94.62 92 MET A C 1
ATOM 718 O O . MET A 1 92 ? 2.464 -1.856 -1.357 1.00 94.62 92 MET A O 1
ATOM 722 N N . PHE A 1 93 ? 3.666 -3.200 -2.691 1.00 95.44 93 PHE A N 1
ATOM 723 C CA . PHE A 1 93 ? 3.121 -4.443 -2.154 1.00 95.44 93 PHE A CA 1
ATOM 724 C C . PHE A 1 93 ? 3.450 -4.618 -0.665 1.00 95.44 93 PHE A C 1
ATOM 726 O O . PHE A 1 93 ? 2.601 -5.022 0.128 1.00 95.44 93 PHE A O 1
ATOM 733 N N . GLU A 1 94 ? 4.671 -4.301 -0.239 1.00 96.62 94 GLU A N 1
ATOM 734 C CA . GLU A 1 94 ? 5.047 -4.375 1.172 1.00 96.62 94 GLU A CA 1
ATOM 735 C C . GLU A 1 94 ? 4.300 -3.365 2.052 1.00 96.62 94 GLU A C 1
ATOM 737 O O . GLU A 1 94 ? 3.930 -3.692 3.191 1.00 96.62 94 GLU A O 1
ATOM 742 N N . MET A 1 95 ? 4.039 -2.166 1.526 1.00 97.12 95 MET A N 1
ATOM 743 C CA . MET A 1 95 ? 3.256 -1.141 2.218 1.00 97.12 95 MET A CA 1
ATOM 744 C C . MET A 1 95 ? 1.799 -1.560 2.422 1.00 97.12 95 MET A C 1
ATOM 746 O O . MET A 1 95 ? 1.277 -1.347 3.521 1.00 97.12 95 MET A O 1
ATOM 750 N N . ALA A 1 96 ? 1.180 -2.191 1.421 1.00 96.19 96 ALA A N 1
ATOM 751 C CA . ALA A 1 96 ? -0.217 -2.611 1.464 1.00 96.19 96 ALA A CA 1
ATOM 752 C C . ALA A 1 96 ? -0.552 -3.459 2.707 1.00 96.19 96 ALA A C 1
ATOM 754 O O . ALA A 1 96 ? 0.280 -4.207 3.245 1.00 96.19 96 ALA A O 1
ATOM 755 N N . SER A 1 97 ? -1.784 -3.311 3.187 1.00 95.31 97 SER A N 1
ATOM 756 C CA . SER A 1 97 ? -2.341 -4.143 4.253 1.00 95.31 97 SER A CA 1
ATOM 757 C C . SER A 1 97 ? -2.782 -5.496 3.704 1.00 95.31 97 SER A C 1
ATOM 759 O O . SER A 1 97 ? -3.190 -5.607 2.548 1.00 95.31 97 SER A O 1
ATOM 761 N N . GLU A 1 98 ? -2.721 -6.520 4.549 1.00 94.88 98 GLU A N 1
ATOM 762 C CA . GLU A 1 98 ? -3.390 -7.791 4.276 1.00 94.88 98 GLU A CA 1
ATOM 763 C C . GLU A 1 98 ? -4.907 -7.586 4.286 1.00 94.88 98 GLU A C 1
ATOM 765 O O . GLU A 1 98 ? -5.431 -6.799 5.081 1.00 94.88 98 GLU A O 1
ATOM 770 N N . ILE A 1 99 ? -5.604 -8.263 3.378 1.00 90.31 99 ILE A N 1
ATOM 771 C CA . ILE A 1 99 ? -7.060 -8.250 3.335 1.00 90.31 99 ILE A CA 1
ATOM 772 C C . ILE A 1 99 ? -7.604 -9.255 4.348 1.00 90.31 99 ILE A C 1
ATOM 774 O O . ILE A 1 99 ? -7.219 -10.422 4.365 1.00 90.31 99 ILE A O 1
ATOM 778 N N . GLU A 1 100 ? -8.535 -8.815 5.187 1.00 88.06 100 GLU A N 1
ATOM 779 C CA . GLU A 1 100 ? -9.252 -9.726 6.072 1.00 88.06 100 GLU A CA 1
ATOM 780 C C . GLU A 1 100 ? -10.288 -10.525 5.262 1.00 88.06 100 GLU A C 1
ATOM 782 O O . GLU A 1 100 ? -11.124 -9.947 4.559 1.00 88.06 100 GLU A O 1
ATOM 787 N N . GLU A 1 101 ? -10.265 -11.858 5.388 1.00 80.94 101 GLU A N 1
ATOM 788 C CA . GLU A 1 101 ? -11.083 -12.794 4.594 1.00 80.94 101 GLU A CA 1
ATOM 789 C C . GLU A 1 101 ? -12.588 -12.501 4.643 1.00 80.94 101 GLU A C 1
ATOM 791 O O . GLU A 1 101 ? -13.301 -12.726 3.665 1.00 80.94 101 GLU A O 1
ATOM 796 N N . LYS A 1 102 ? -13.086 -11.964 5.761 1.00 83.75 102 LYS A N 1
ATOM 797 C CA . LYS A 1 102 ? -14.509 -11.654 5.982 1.00 83.75 102 LYS A CA 1
ATOM 798 C C . LYS A 1 102 ? -14.796 -10.151 6.041 1.00 83.75 102 LYS A C 1
ATOM 800 O O . LYS A 1 102 ? -15.873 -9.758 6.497 1.00 83.75 102 LYS A O 1
ATOM 805 N N . SER A 1 103 ? -13.872 -9.316 5.573 1.00 83.31 103 SER A N 1
ATOM 806 C CA . SER A 1 103 ? -14.095 -7.873 5.463 1.00 83.31 103 SER A CA 1
ATOM 807 C C . SER A 1 103 ? -15.162 -7.530 4.419 1.00 83.31 103 SER A C 1
ATOM 809 O O . SER A 1 103 ? -15.571 -8.347 3.590 1.00 83.31 103 SER A O 1
ATOM 811 N N . HIS A 1 104 ? -15.635 -6.283 4.448 1.00 81.06 104 HIS A N 1
ATOM 812 C CA . HIS A 1 104 ? -16.471 -5.751 3.374 1.00 81.06 104 HIS A CA 1
ATOM 813 C C . HIS A 1 104 ? -15.749 -5.815 2.014 1.00 81.06 104 HIS A C 1
ATOM 815 O O . HIS A 1 104 ? -16.343 -6.203 1.007 1.00 81.06 104 HIS A O 1
ATOM 821 N N . PHE A 1 105 ? -14.449 -5.502 2.009 1.00 81.75 105 PHE A N 1
ATOM 822 C CA . PHE A 1 105 ? -13.612 -5.502 0.812 1.00 81.75 105 PHE A CA 1
ATOM 823 C C . PHE A 1 105 ? -13.530 -6.883 0.158 1.00 81.75 105 PHE A C 1
ATOM 825 O O . PHE A 1 105 ? -13.761 -6.993 -1.047 1.00 81.75 105 PHE A O 1
ATOM 832 N N . SER A 1 106 ? -13.274 -7.942 0.934 1.00 86.56 106 SER A N 1
ATOM 833 C CA . SER A 1 106 ? -13.144 -9.300 0.386 1.00 86.56 106 SER A CA 1
ATOM 834 C C . SER A 1 106 ? -14.446 -9.785 -0.252 1.00 86.56 106 SER A C 1
ATOM 836 O O . SER A 1 106 ? -14.432 -10.299 -1.370 1.00 86.56 106 SER A O 1
ATOM 838 N N . ARG A 1 107 ? -15.593 -9.554 0.405 1.00 86.50 107 ARG A N 1
ATOM 839 C CA . ARG A 1 107 ? -16.917 -9.894 -0.144 1.00 86.50 107 ARG A CA 1
ATOM 840 C C . ARG A 1 107 ? -17.195 -9.177 -1.462 1.00 86.50 107 ARG A C 1
ATOM 842 O O . ARG A 1 107 ? -17.703 -9.797 -2.397 1.00 86.50 107 ARG A O 1
ATOM 849 N N . PHE A 1 108 ? -16.876 -7.885 -1.540 1.00 83.06 108 PHE A N 1
ATOM 850 C CA . PHE A 1 108 ? -17.094 -7.105 -2.756 1.00 83.06 108 PHE A CA 1
ATOM 851 C C . PHE A 1 108 ? -16.213 -7.604 -3.908 1.00 83.06 108 PHE A C 1
ATOM 853 O O . PHE A 1 108 ? -16.717 -7.823 -5.009 1.00 83.06 108 PHE A O 1
ATOM 860 N N . LEU A 1 109 ? -14.922 -7.820 -3.650 1.00 83.88 109 LEU A N 1
ATOM 861 C CA . LEU A 1 109 ? -13.955 -8.314 -4.633 1.00 83.88 109 LEU A CA 1
ATOM 862 C C . LEU A 1 109 ? -14.384 -9.668 -5.219 1.00 83.88 109 LEU A C 1
ATOM 864 O O . LEU A 1 109 ? -14.465 -9.809 -6.440 1.00 83.88 109 LEU A O 1
ATOM 868 N N . LEU A 1 110 ? -14.764 -10.628 -4.368 1.00 88.00 110 LEU A N 1
ATOM 869 C CA . LEU A 1 110 ? -15.256 -11.940 -4.809 1.00 88.00 110 LEU A CA 1
ATOM 870 C C . LEU A 1 110 ? -16.511 -11.819 -5.690 1.00 88.00 110 LEU A C 1
ATOM 872 O O . LEU A 1 110 ? -16.605 -12.476 -6.725 1.00 88.00 110 LEU A O 1
ATOM 876 N N . LYS A 1 111 ? -17.458 -10.932 -5.339 1.00 86.06 111 LYS A N 1
ATOM 877 C CA . LYS A 1 111 ? -18.659 -10.669 -6.159 1.00 86.06 111 LYS A CA 1
ATOM 878 C C . LYS A 1 111 ? -18.314 -10.111 -7.546 1.00 86.06 111 LYS A C 1
ATOM 880 O O . LYS A 1 111 ? -19.085 -10.295 -8.485 1.00 86.06 111 LYS A O 1
ATOM 885 N N . LYS A 1 112 ? -17.176 -9.427 -7.681 1.00 80.88 112 LYS A N 1
ATOM 886 C CA . LYS A 1 112 ? -16.664 -8.883 -8.948 1.00 80.88 112 LYS A CA 1
ATOM 887 C C . LYS A 1 112 ? -15.778 -9.867 -9.724 1.00 80.88 112 LYS A C 1
ATOM 889 O O . LYS A 1 112 ? -15.286 -9.497 -10.782 1.00 80.88 112 LYS A O 1
ATOM 894 N N . GLY A 1 113 ? -15.616 -11.101 -9.241 1.00 85.94 113 GLY A N 1
ATOM 895 C CA . GLY A 1 113 ? -14.848 -12.150 -9.918 1.00 85.94 113 GLY A CA 1
ATOM 896 C C . GLY A 1 113 ? -13.364 -12.194 -9.553 1.00 85.94 113 GLY A C 1
ATOM 897 O O . GLY A 1 113 ? -12.619 -12.942 -10.179 1.00 85.94 113 GLY A O 1
ATOM 898 N N . TRP A 1 114 ? -12.931 -11.435 -8.541 1.00 87.00 114 TRP A N 1
ATOM 899 C CA . TRP A 1 114 ? -11.538 -11.462 -8.101 1.00 87.00 114 TRP A CA 1
ATOM 900 C C . TRP A 1 114 ? -11.181 -12.777 -7.414 1.00 87.00 114 TRP A C 1
ATOM 902 O O . TRP A 1 114 ? -11.953 -13.312 -6.616 1.00 87.00 114 TRP A O 1
ATOM 912 N N . VAL A 1 115 ? -9.959 -13.242 -7.657 1.00 89.75 115 VAL A N 1
ATOM 913 C CA . VAL A 1 115 ? -9.338 -14.338 -6.911 1.00 89.75 115 VAL A CA 1
ATOM 914 C C . VAL A 1 115 ? -8.514 -13.741 -5.776 1.00 89.75 115 VAL A C 1
ATOM 916 O O . VAL A 1 115 ? -7.642 -12.902 -5.998 1.00 89.75 115 VAL A O 1
ATOM 919 N N . ILE A 1 116 ? -8.787 -14.164 -4.543 1.00 90.94 116 ILE A N 1
ATOM 920 C CA . ILE A 1 116 ? -8.088 -13.684 -3.348 1.00 90.94 116 ILE A CA 1
ATOM 921 C C . ILE A 1 116 ? -7.299 -14.847 -2.758 1.00 90.94 116 ILE A C 1
ATOM 923 O O . ILE A 1 116 ? -7.889 -15.809 -2.264 1.00 90.94 116 ILE A O 1
ATOM 927 N N . ASN A 1 117 ? -5.969 -14.766 -2.795 1.00 90.88 117 ASN A N 1
ATOM 928 C CA . ASN A 1 117 ? -5.129 -15.760 -2.133 1.00 90.88 117 ASN A CA 1
ATOM 929 C C . ASN A 1 117 ? -5.229 -15.630 -0.603 1.00 90.88 117 ASN A C 1
ATOM 931 O O . ASN A 1 117 ? -5.476 -14.553 -0.061 1.00 90.88 117 ASN A O 1
ATOM 935 N N . SER A 1 118 ? -4.975 -16.725 0.116 1.00 89.44 118 SER A N 1
ATOM 936 C CA . SER A 1 118 ? -4.853 -16.691 1.579 1.00 89.44 118 SER A CA 1
ATOM 937 C C . SER A 1 118 ? -3.766 -15.696 2.000 1.00 89.44 118 SER A C 1
ATOM 939 O O . SER A 1 118 ? -2.640 -15.787 1.506 1.00 89.44 118 SER A O 1
ATOM 941 N N . GLN A 1 119 ? -4.094 -14.778 2.918 1.00 91.38 119 GLN A N 1
ATOM 942 C CA . GLN A 1 119 ? -3.220 -13.676 3.366 1.00 91.38 119 GLN A CA 1
ATOM 943 C C . GLN A 1 119 ? -2.811 -12.715 2.237 1.00 91.38 119 GLN A C 1
ATOM 945 O O . GLN A 1 119 ? -1.710 -12.160 2.227 1.00 91.38 119 GLN A O 1
ATOM 950 N N . ALA A 1 120 ? -3.682 -12.541 1.241 1.00 93.25 120 ALA A N 1
ATOM 951 C CA . ALA A 1 120 ? -3.437 -11.599 0.163 1.00 93.25 120 ALA A CA 1
ATOM 952 C C . ALA A 1 120 ? -3.307 -10.162 0.673 1.00 93.25 120 ALA A C 1
ATOM 954 O O . ALA A 1 120 ? -3.937 -9.765 1.654 1.00 93.25 120 ALA A O 1
ATOM 955 N N . LYS A 1 121 ? -2.518 -9.355 -0.033 1.00 94.56 121 LYS A N 1
ATOM 956 C CA . LYS A 1 121 ? -2.409 -7.922 0.234 1.00 94.56 121 LYS A CA 1
ATOM 957 C C . LYS A 1 121 ? -3.304 -7.119 -0.692 1.00 94.56 121 LYS A C 1
ATOM 959 O O . LYS A 1 121 ? -3.504 -7.484 -1.848 1.00 94.56 121 LYS A O 1
ATOM 964 N N . MET A 1 122 ? -3.796 -5.986 -0.196 1.00 91.62 122 MET A N 1
ATOM 965 C CA . MET A 1 122 ? -4.567 -5.006 -0.965 1.00 91.62 122 MET A CA 1
ATOM 966 C C . MET A 1 122 ? -3.646 -4.180 -1.872 1.00 91.62 122 MET A C 1
ATOM 968 O O . MET A 1 122 ? -3.507 -2.966 -1.721 1.00 91.62 122 MET A O 1
ATOM 972 N N . PHE A 1 123 ? -2.972 -4.872 -2.786 1.00 91.31 123 PHE A N 1
ATOM 973 C CA . PHE A 1 123 ? -2.085 -4.314 -3.791 1.00 91.31 123 PHE A CA 1
ATOM 974 C C . PHE A 1 123 ? -2.574 -4.719 -5.174 1.00 91.31 123 PHE A C 1
ATOM 976 O O . PHE A 1 123 ? -2.767 -5.905 -5.445 1.00 91.31 123 PHE A O 1
ATOM 983 N N . VAL A 1 124 ? -2.723 -3.733 -6.048 1.00 86.94 124 VAL A N 1
ATOM 984 C CA . VAL A 1 124 ? -3.066 -3.943 -7.452 1.00 86.94 124 VAL A CA 1
ATOM 985 C C . VAL A 1 124 ? -2.173 -3.097 -8.338 1.00 86.94 124 VAL A C 1
ATOM 987 O O . VAL A 1 124 ? -1.716 -2.021 -7.954 1.00 86.94 124 VAL A O 1
ATOM 990 N N . GLN A 1 125 ? -1.931 -3.591 -9.542 1.00 84.31 125 GLN A N 1
ATOM 991 C CA . GLN A 1 125 ? -1.245 -2.850 -10.586 1.00 84.31 125 GLN A CA 1
ATOM 992 C C . GLN A 1 125 ? -2.291 -2.423 -11.621 1.00 84.31 125 GLN A C 1
ATOM 994 O O . GLN A 1 125 ? -3.037 -3.241 -12.162 1.00 84.31 125 GLN A O 1
ATOM 999 N N . LEU A 1 126 ? -2.397 -1.119 -11.825 1.00 74.81 126 LEU A N 1
ATOM 1000 C CA . LEU A 1 126 ? -3.434 -0.454 -12.591 1.00 74.81 126 LEU A CA 1
ATOM 1001 C C . LEU A 1 126 ? -2.927 -0.127 -13.987 1.00 74.81 126 LEU A C 1
ATOM 1003 O O . LEU A 1 126 ? -2.560 1.008 -14.279 1.00 74.81 126 LEU A O 1
ATOM 1007 N N . ASN A 1 127 ? -2.947 -1.127 -14.858 1.00 65.12 127 ASN A N 1
ATOM 1008 C CA . ASN A 1 127 ? -2.468 -0.946 -16.232 1.00 65.12 127 ASN A CA 1
ATOM 1009 C C . ASN A 1 127 ? -3.639 -0.816 -17.225 1.00 65.12 127 ASN A C 1
ATOM 1011 O O . ASN A 1 127 ? -3.458 -0.455 -18.385 1.00 65.12 127 ASN A O 1
ATOM 1015 N N . HIS A 1 128 ? -4.875 -0.995 -16.739 1.00 60.69 128 HIS A N 1
ATOM 1016 C CA . HIS A 1 128 ? -6.110 -0.713 -17.467 1.00 60.69 128 HIS A CA 1
ATOM 1017 C C . HIS A 1 128 ? -7.065 0.122 -16.606 1.00 60.69 128 HIS A C 1
ATOM 1019 O O . HIS A 1 128 ? -7.323 -0.215 -15.449 1.00 60.69 128 HIS A O 1
ATOM 1025 N N . SER A 1 129 ? -7.638 1.180 -17.191 1.00 62.59 129 SER A N 1
ATOM 1026 C CA . SER A 1 129 ? -8.597 2.094 -16.541 1.00 62.59 129 SER A CA 1
ATOM 1027 C C . SER A 1 129 ? -9.766 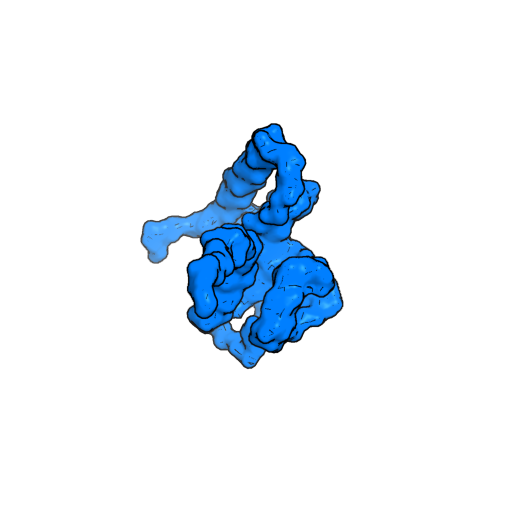1.368 -15.865 1.00 62.59 129 SER A C 1
ATOM 1029 O O . SER A 1 129 ? -10.215 1.776 -14.798 1.00 62.59 129 SER A O 1
ATOM 1031 N N . ARG A 1 130 ? -10.187 0.229 -16.425 1.00 64.81 130 ARG A N 1
ATOM 1032 C CA . ARG A 1 130 ? -11.230 -0.636 -15.861 1.00 64.81 130 ARG A CA 1
ATOM 1033 C C . ARG A 1 130 ? -10.917 -1.136 -14.442 1.00 64.81 130 ARG A C 1
ATOM 1035 O O . ARG A 1 130 ? -11.810 -1.173 -13.604 1.00 64.81 130 ARG A O 1
ATOM 1042 N N . VAL A 1 131 ? -9.666 -1.504 -14.156 1.00 67.12 131 VAL A N 1
ATOM 1043 C CA . VAL A 1 131 ? -9.263 -2.021 -12.831 1.00 67.12 131 VAL A CA 1
ATOM 1044 C C . VAL A 1 131 ? -9.325 -0.909 -11.788 1.00 67.12 131 VAL A C 1
ATOM 1046 O O . VAL A 1 131 ? -9.760 -1.136 -10.662 1.00 67.12 131 VAL A O 1
ATOM 1049 N N . LEU A 1 132 ? -8.947 0.312 -12.180 1.00 68.88 132 LEU A N 1
ATOM 1050 C CA . LEU A 1 132 ? -9.018 1.487 -11.317 1.00 68.88 132 LEU A CA 1
ATOM 1051 C C . LEU A 1 132 ? -10.470 1.830 -10.974 1.00 68.88 132 LEU A C 1
ATOM 1053 O O . LEU A 1 132 ? -10.765 2.089 -9.812 1.00 68.88 132 LEU A O 1
ATOM 1057 N N . GLU A 1 133 ? -11.379 1.797 -11.951 1.00 71.25 133 GLU A N 1
ATOM 1058 C CA . GLU A 1 133 ? -12.809 2.029 -11.711 1.00 71.25 133 GLU A CA 1
ATOM 1059 C C . GLU A 1 133 ? -13.393 1.011 -10.723 1.00 71.25 133 GLU A C 1
ATOM 1061 O O . GLU A 1 133 ? -14.077 1.397 -9.772 1.00 71.25 133 GLU A O 1
ATOM 1066 N N . GLU A 1 134 ? -13.083 -0.277 -10.896 1.00 68.06 134 GLU A N 1
ATOM 1067 C CA . GLU A 1 134 ? -13.518 -1.330 -9.972 1.00 68.06 134 GLU A CA 1
ATOM 1068 C C . GLU A 1 134 ? -12.956 -1.104 -8.556 1.00 68.06 134 GLU A C 1
ATOM 1070 O O . GLU A 1 134 ? -13.702 -1.214 -7.579 1.00 68.06 134 GLU A O 1
ATOM 1075 N N . PHE A 1 135 ? -11.683 -0.712 -8.423 1.00 68.06 135 PHE A N 1
ATOM 1076 C CA . PHE A 1 135 ? -11.058 -0.440 -7.122 1.00 68.06 135 PHE A CA 1
ATOM 1077 C C . PHE A 1 135 ? -11.578 0.828 -6.444 1.00 68.06 135 PHE A C 1
ATOM 1079 O O . PHE A 1 135 ? -11.804 0.830 -5.234 1.00 68.06 135 PHE A O 1
ATOM 1086 N N . ILE A 1 136 ? -11.844 1.890 -7.202 1.00 72.19 136 ILE A N 1
ATOM 1087 C CA . ILE A 1 136 ? -12.490 3.092 -6.668 1.00 72.19 136 ILE A CA 1
ATOM 1088 C C . ILE A 1 136 ? -13.889 2.738 -6.151 1.00 72.19 136 ILE A C 1
ATOM 1090 O O . ILE A 1 136 ? -14.236 3.130 -5.038 1.00 72.19 136 ILE A O 1
ATOM 1094 N N . GLN A 1 137 ? -14.672 1.941 -6.887 1.00 71.94 137 GLN A N 1
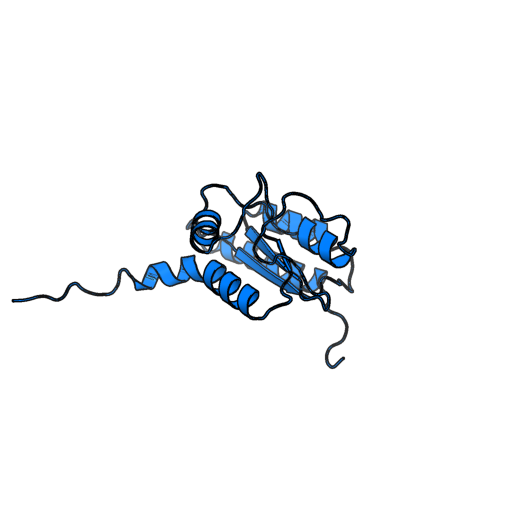ATOM 1095 C CA . GLN A 1 137 ? -15.972 1.465 -6.399 1.00 71.94 137 GLN A CA 1
ATOM 1096 C C . GLN A 1 137 ? -15.838 0.653 -5.105 1.00 71.94 137 GLN A C 1
ATOM 1098 O O . GLN A 1 137 ? -16.653 0.830 -4.202 1.00 71.94 137 GLN A O 1
ATOM 1103 N N . ILE A 1 138 ? -14.806 -0.190 -4.981 1.00 67.25 138 ILE A N 1
ATOM 1104 C CA . ILE A 1 138 ? -14.501 -0.934 -3.747 1.00 67.25 138 ILE A CA 1
ATOM 1105 C C . ILE A 1 138 ? -14.260 0.024 -2.582 1.00 67.25 138 ILE A C 1
ATOM 1107 O O . ILE A 1 138 ? -14.843 -0.145 -1.514 1.00 67.25 138 ILE A O 1
ATOM 1111 N N . ILE A 1 139 ? -13.430 1.041 -2.778 1.00 69.00 139 ILE A N 1
ATOM 1112 C CA . ILE A 1 139 ? -13.049 1.979 -1.714 1.00 69.00 139 ILE A CA 1
ATOM 1113 C C . ILE A 1 139 ? -14.219 2.854 -1.291 1.00 69.00 139 ILE A C 1
ATOM 1115 O O . ILE A 1 139 ? -14.367 3.149 -0.110 1.00 69.00 139 ILE A O 1
ATOM 1119 N N . LEU A 1 140 ? -15.051 3.259 -2.248 1.00 70.44 140 LEU A N 1
ATOM 1120 C CA . LEU A 1 140 ? -16.221 4.092 -1.992 1.00 70.44 140 LEU A CA 1
ATOM 1121 C C . LEU A 1 140 ? -17.427 3.278 -1.513 1.00 70.44 140 LEU A C 1
ATOM 1123 O O . LEU A 1 140 ? -18.383 3.851 -1.001 1.00 70.44 140 LEU A O 1
ATOM 1127 N N . SER A 1 141 ? -17.402 1.950 -1.636 1.00 67.44 141 SER A N 1
ATOM 1128 C CA . SER A 1 141 ? -18.532 1.104 -1.249 1.00 67.44 141 SER A CA 1
ATOM 1129 C C . SER A 1 141 ? -18.985 1.257 0.212 1.00 67.44 141 SER A C 1
ATOM 1131 O O . SER A 1 141 ? -20.199 1.278 0.410 1.00 67.44 141 SER A O 1
ATOM 1133 N N . PRO A 1 142 ? -18.110 1.462 1.221 1.00 62.16 142 PRO A N 1
ATOM 1134 C CA . PRO A 1 142 ? -18.561 1.743 2.584 1.00 62.16 142 PRO A CA 1
ATOM 1135 C C . PRO A 1 142 ? -19.267 3.102 2.708 1.00 62.16 142 PRO A C 1
ATOM 1137 O O . PRO A 1 142 ? -20.132 3.254 3.558 1.00 62.16 142 PRO A O 1
ATOM 1140 N N . LEU A 1 143 ? -18.941 4.078 1.848 1.00 59.41 143 LEU A N 1
ATOM 1141 C CA . LEU A 1 143 ? -19.581 5.403 1.827 1.00 59.41 143 LEU A CA 1
ATOM 1142 C C . LEU A 1 143 ? -20.948 5.381 1.124 1.00 59.41 143 LEU A C 1
ATOM 1144 O O . LEU A 1 143 ? -21.805 6.210 1.409 1.00 59.41 143 LEU A O 1
ATOM 1148 N N . ASN A 1 144 ? -21.161 4.431 0.210 1.00 55.53 144 ASN A N 1
ATOM 1149 C CA . ASN A 1 144 ? -22.412 4.302 -0.540 1.00 55.53 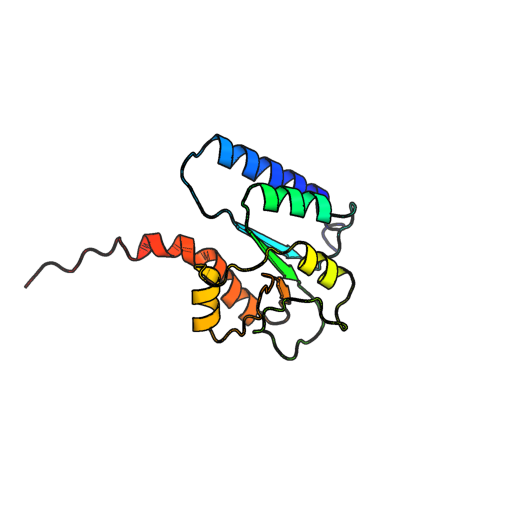144 ASN A CA 1
ATOM 1150 C C . ASN A 1 144 ? -23.504 3.537 0.232 1.00 55.53 144 ASN A C 1
ATOM 1152 O O . ASN A 1 144 ? -24.673 3.620 -0.138 1.00 55.53 144 ASN A O 1
ATOM 1156 N N . GLN A 1 145 ? -23.160 2.822 1.311 1.00 51.75 145 GLN A N 1
ATOM 1157 C CA . GLN A 1 145 ? -24.146 2.143 2.169 1.00 51.75 145 GLN A CA 1
ATOM 1158 C C . GLN A 1 145 ? -25.063 3.123 2.918 1.00 51.75 145 GLN A C 1
ATOM 1160 O O . GLN A 1 145 ? -26.198 2.772 3.233 1.00 51.75 145 GLN A O 1
ATOM 1165 N N . ASP A 1 146 ? -24.628 4.371 3.117 1.00 46.47 146 ASP A N 1
ATOM 1166 C CA . ASP A 1 146 ? -25.449 5.427 3.722 1.00 46.47 146 ASP A CA 1
ATOM 1167 C C . ASP A 1 146 ? -26.548 5.963 2.778 1.00 46.47 146 ASP A C 1
ATOM 1169 O O . ASP A 1 146 ? -27.416 6.718 3.217 1.00 46.47 146 ASP A O 1
ATOM 1173 N N . GLN A 1 147 ? -26.556 5.578 1.492 1.00 39.81 147 GLN A N 1
ATOM 1174 C CA . GLN A 1 147 ? -27.574 6.031 0.532 1.00 39.81 147 GLN A CA 1
ATOM 1175 C C . GLN A 1 147 ? -28.750 5.055 0.352 1.00 39.81 147 GLN A C 1
ATOM 1177 O O . GLN A 1 147 ? -29.855 5.510 0.070 1.00 39.81 147 GLN A O 1
ATOM 1182 N N . GLU A 1 148 ? -28.583 3.748 0.586 1.00 40.47 148 GLU A N 1
ATOM 1183 C CA . GLU A 1 148 ? -29.685 2.771 0.440 1.00 40.47 148 GLU A CA 1
ATOM 1184 C C . GLU A 1 148 ? -30.680 2.769 1.619 1.00 40.47 148 GLU A C 1
ATOM 1186 O O . GLU A 1 148 ? -31.765 2.204 1.508 1.00 40.47 148 GLU A O 1
ATOM 1191 N N . ILE A 1 149 ? -30.370 3.436 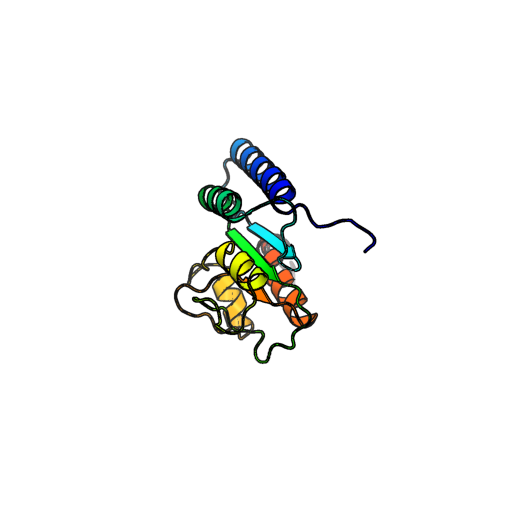2.739 1.00 42.28 149 ILE A N 1
ATOM 1192 C CA . ILE A 1 149 ? -31.263 3.517 3.916 1.00 42.28 149 ILE A CA 1
ATOM 1193 C C . ILE A 1 149 ? -32.201 4.746 3.850 1.00 42.28 149 ILE A C 1
ATOM 1195 O O . ILE A 1 149 ? -33.118 4.879 4.662 1.00 42.28 149 ILE A O 1
ATOM 1199 N N . LEU A 1 150 ? -32.030 5.639 2.866 1.00 40.53 150 LEU A N 1
ATOM 1200 C CA . LEU A 1 150 ? -32.787 6.896 2.761 1.00 40.53 150 LEU A CA 1
ATOM 1201 C C . LEU A 1 150 ? -33.862 6.929 1.667 1.00 40.53 150 LEU A C 1
ATOM 1203 O O . LEU A 1 150 ? -34.487 7.975 1.499 1.00 40.53 150 LEU A O 1
ATOM 1207 N N . GLU A 1 151 ? -34.151 5.825 0.972 1.00 37.72 151 GLU A N 1
ATOM 1208 C CA . GLU A 1 151 ? -35.372 5.761 0.161 1.00 37.72 151 GLU A CA 1
ATOM 1209 C C . GLU A 1 151 ? -36.567 5.338 1.034 1.00 37.72 151 GLU A C 1
ATOM 1211 O O . GLU A 1 151 ? -36.660 4.180 1.456 1.00 37.72 151 GLU A O 1
ATOM 1216 N N . PRO A 1 152 ? -37.513 6.247 1.350 1.00 42.78 152 PRO A N 1
ATOM 1217 C CA . PRO A 1 152 ? -38.734 5.852 2.021 1.00 42.78 152 PRO A CA 1
ATOM 1218 C C . PRO A 1 152 ? -39.545 4.961 1.080 1.00 42.78 152 PRO A C 1
ATOM 1220 O O . PRO A 1 152 ? -39.979 5.392 0.013 1.00 42.78 152 PRO A O 1
ATOM 1223 N N . THR A 1 153 ? -39.776 3.725 1.527 1.00 52.25 153 THR A N 1
ATOM 1224 C CA . THR A 1 153 ? -40.801 2.802 1.015 1.00 52.25 153 THR A CA 1
ATOM 1225 C C . THR A 1 153 ? -42.021 3.586 0.504 1.00 52.25 153 THR A C 1
ATOM 1227 O O . THR A 1 153 ? -42.591 4.360 1.288 1.00 52.25 153 THR A O 1
ATOM 1230 N N . PRO A 1 154 ? -42.448 3.427 -0.764 1.00 51.94 154 PRO A N 1
ATOM 1231 C CA . PRO A 1 154 ? -43.602 4.154 -1.269 1.00 51.94 154 PRO A CA 1
ATOM 1232 C C . PRO A 1 154 ? -44.833 3.804 -0.428 1.00 51.94 154 PRO A C 1
ATOM 1234 O O . PRO A 1 154 ? -45.245 2.649 -0.319 1.00 51.94 154 PRO A O 1
ATOM 1237 N N . ARG A 1 155 ? -45.399 4.827 0.220 1.00 50.75 155 ARG A N 1
ATOM 1238 C CA . ARG A 1 155 ? -46.691 4.738 0.897 1.00 50.75 155 ARG A CA 1
ATOM 1239 C C . ARG A 1 155 ? -47.805 4.755 -0.149 1.00 50.75 155 ARG A C 1
ATOM 1241 O O . ARG A 1 155 ? -47.998 5.775 -0.801 1.00 50.75 155 ARG A O 1
ATOM 1248 N N . GLY A 1 156 ? -48.598 3.686 -0.160 1.00 54.34 156 GLY A N 1
ATOM 1249 C CA . GLY A 1 156 ? -49.951 3.639 -0.728 1.00 54.34 156 GLY A CA 1
ATOM 1250 C C . GLY A 1 156 ? -49.996 3.310 -2.224 1.00 54.34 156 GLY A C 1
ATOM 1251 O O . GLY A 1 156 ? -49.096 3.688 -2.962 1.00 54.34 156 GLY A O 1
ATOM 1252 N N . GLN A 1 157 ? -51.008 2.613 -2.737 1.00 41.97 157 GLN A N 1
ATOM 1253 C CA . GLN A 1 157 ? -52.290 2.150 -2.186 1.00 41.97 157 GLN A CA 1
ATOM 1254 C C . GLN A 1 157 ? -52.657 0.814 -2.835 1.00 41.97 157 GLN A C 1
ATOM 1256 O O . GLN A 1 157 ? -52.200 0.586 -3.978 1.00 41.97 157 GLN A O 1
#

Radius of gyration: 17.47 Å; chains: 1; bounding box: 66×36×39 Å